Protein AF-A0A061I366-F1 (afdb_monomer_lite)

Secondary structure (DSSP, 8-state):
-------S-HHHHHHHHT--S---HHHHHHHHHHHHHHHHHHHHHT-HHHHHHHHHHT-TTSPP---PPPP----

InterPro domains:
  IPR003619 MAD homology 1, Dwarfin-type [PF03165] (31-70)
  IPR013019 MAD homology, MH1 [PS51075] (10-75)
  IPR013790 SMAD/Dwarfins [PTHR13703] (2-70)
  IPR036578 SMAD MH1 domain superfamily [G3DSA:3.90.520.10] (9-74)
  IPR036578 SMAD MH1 domain superfamily [SSF56366] (10-70)

Sequence (75 aa):
MSSILPFTPPIVKRLLGWKKGEQNGQEEKWCEKAVKSLVKKLKKTGQLDELEKAITTQNVNTKCITIPRTPAACG

pLDDT: mean 79.54, std 14.22, range [45.34, 91.0]

Organism: Cricetulus griseus (NCBI:txid10029)

Radius of gyration: 14.91 Å; chains: 1; bounding box: 31×44×43 Å

Foldseek 3Di:
DDPPDPPPDVLLVVVLVLDDDDDDPVVSVVSSVVSVVLCVQCVVVVCSVLVSCCSVVVDPPGDDRDGDDDPPPPD

Structure (mmCIF, N/CA/C/O backbone):
data_AF-A0A061I366-F1
#
_entry.id   AF-A0A061I366-F1
#
loop_
_atom_site.group_PDB
_atom_site.id
_atom_site.type_symbol
_atom_site.label_atom_id
_atom_site.label_alt_id
_atom_site.label_comp_id
_atom_site.label_asym_id
_atom_site.label_entity_id
_atom_site.label_seq_id
_atom_site.pdbx_PDB_ins_code
_atom_site.Cartn_x
_atom_site.Cartn_y
_atom_site.Cartn_z
_atom_site.occupancy
_atom_site.B_iso_or_equiv
_atom_site.auth_seq_id
_atom_site.auth_comp_id
_atom_site.auth_asym_id
_atom_site.auth_atom_id
_atom_site.pdbx_PDB_model_num
ATOM 1 N N . MET A 1 1 ? 7.390 28.563 12.616 1.00 45.34 1 MET A N 1
ATOM 2 C CA . MET A 1 1 ? 6.197 28.600 11.746 1.00 45.34 1 MET A CA 1
ATOM 3 C C . MET A 1 1 ? 6.385 27.579 10.633 1.00 45.34 1 MET A C 1
ATOM 5 O O . MET A 1 1 ? 7.445 27.567 10.025 1.00 45.34 1 MET A O 1
ATOM 9 N N . SER A 1 2 ? 5.376 26.725 10.441 1.00 47.16 2 SER A N 1
ATOM 10 C CA . SER A 1 2 ? 5.182 25.784 9.323 1.00 47.16 2 SER A CA 1
ATOM 11 C C . SER A 1 2 ? 6.153 24.602 9.203 1.00 47.16 2 SER A C 1
ATOM 13 O O . SER A 1 2 ? 6.974 24.527 8.293 1.00 47.16 2 SER A O 1
ATOM 15 N N . SER A 1 3 ? 5.973 23.612 10.081 1.00 47.00 3 SER A N 1
ATOM 16 C CA . SER A 1 3 ? 6.405 22.231 9.849 1.00 47.00 3 SER A CA 1
ATOM 17 C C . SER A 1 3 ? 5.675 21.684 8.618 1.00 47.00 3 SER A C 1
ATOM 19 O O . SER A 1 3 ? 4.504 21.315 8.692 1.00 47.00 3 SER A O 1
ATOM 21 N N . ILE A 1 4 ? 6.344 21.683 7.466 1.00 57.12 4 ILE A N 1
ATOM 22 C CA . ILE A 1 4 ? 5.827 21.087 6.233 1.00 57.12 4 ILE A CA 1
ATOM 23 C C . ILE A 1 4 ? 5.768 19.575 6.466 1.00 57.12 4 ILE A C 1
ATOM 25 O O . ILE A 1 4 ? 6.782 18.881 6.426 1.00 57.12 4 ILE A O 1
ATOM 29 N N . LEU A 1 5 ? 4.574 19.072 6.777 1.00 59.38 5 LEU A N 1
ATOM 30 C CA . LEU A 1 5 ? 4.301 17.642 6.863 1.00 59.38 5 LEU A CA 1
ATOM 31 C C . LEU A 1 5 ? 4.718 16.982 5.536 1.00 59.38 5 LEU A C 1
ATOM 33 O O . LEU A 1 5 ? 4.361 17.501 4.473 1.00 59.38 5 LEU A O 1
ATOM 37 N N . PRO A 1 6 ? 5.449 15.853 5.552 1.00 51.81 6 PRO A N 1
ATOM 38 C CA . PRO A 1 6 ? 5.854 15.189 4.324 1.00 51.81 6 PRO A CA 1
ATOM 39 C C . PRO A 1 6 ? 4.600 14.697 3.594 1.00 51.81 6 PRO A C 1
ATOM 41 O O . PRO A 1 6 ? 3.939 13.750 4.006 1.00 51.81 6 PRO A O 1
ATOM 44 N N . PHE A 1 7 ? 4.262 15.366 2.492 1.00 49.56 7 PHE A N 1
ATOM 45 C CA . PHE A 1 7 ? 3.063 15.126 1.681 1.00 49.56 7 PHE A CA 1
ATOM 46 C C . PHE A 1 7 ? 3.153 13.849 0.820 1.00 49.56 7 PHE A C 1
ATOM 48 O O . PHE A 1 7 ? 2.415 13.671 -0.154 1.00 49.56 7 PHE A O 1
ATOM 55 N N . THR A 1 8 ? 4.058 12.933 1.166 1.00 54.28 8 THR A N 1
ATOM 56 C CA . THR A 1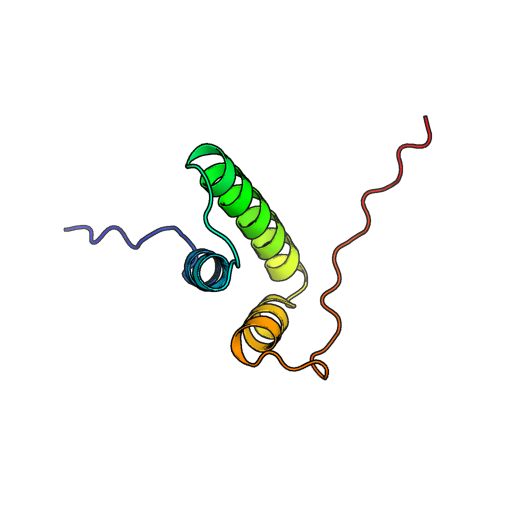 8 ? 4.033 11.554 0.693 1.00 54.28 8 THR A CA 1
ATOM 57 C C . THR A 1 8 ? 3.283 10.729 1.735 1.00 54.28 8 THR A C 1
ATOM 59 O O . THR A 1 8 ? 3.719 10.649 2.882 1.00 54.28 8 THR A O 1
ATOM 62 N N . PRO A 1 9 ? 2.136 10.112 1.384 1.00 60.25 9 PRO A N 1
ATOM 63 C CA . PRO A 1 9 ? 1.447 9.213 2.296 1.00 60.25 9 PRO A CA 1
ATOM 64 C C . PRO A 1 9 ? 2.466 8.197 2.834 1.00 60.25 9 PRO A C 1
ATOM 66 O O . PRO A 1 9 ? 3.108 7.543 2.006 1.00 60.25 9 PRO A O 1
ATOM 69 N N . PRO A 1 10 ? 2.642 8.054 4.162 1.00 72.81 10 PRO A N 1
ATOM 70 C CA . PRO A 1 10 ? 3.710 7.237 4.754 1.00 72.81 10 PRO A CA 1
ATOM 71 C C . PRO A 1 10 ? 3.721 5.802 4.212 1.00 72.81 10 PRO A C 1
ATOM 73 O O . PRO A 1 10 ? 4.770 5.176 4.084 1.00 72.81 10 PRO A O 1
ATOM 76 N N . ILE A 1 11 ? 2.556 5.321 3.785 1.00 82.31 11 ILE A N 1
ATOM 77 C CA . ILE A 1 11 ? 2.375 4.032 3.133 1.00 82.31 11 ILE A CA 1
ATOM 78 C C . ILE A 1 11 ? 3.123 3.873 1.801 1.00 82.31 11 ILE A C 1
ATOM 80 O O . ILE A 1 11 ? 3.638 2.796 1.543 1.00 82.31 11 ILE A O 1
ATOM 84 N N . VAL A 1 12 ? 3.252 4.913 0.964 1.00 83.62 12 VAL A N 1
ATOM 85 C CA . VAL A 1 12 ? 3.980 4.812 -0.320 1.00 83.62 12 VAL A CA 1
ATOM 86 C C . VAL A 1 12 ? 5.461 4.563 -0.050 1.00 83.62 12 VAL A C 1
ATOM 88 O O . VAL A 1 12 ? 6.049 3.667 -0.646 1.00 83.62 12 VAL A O 1
ATOM 91 N N . LYS A 1 13 ? 6.041 5.297 0.909 1.00 83.69 13 LYS A N 1
ATOM 92 C CA . LYS A 1 13 ? 7.433 5.111 1.334 1.00 83.69 13 LYS A CA 1
ATOM 93 C C . LYS A 1 13 ? 7.646 3.738 1.981 1.00 83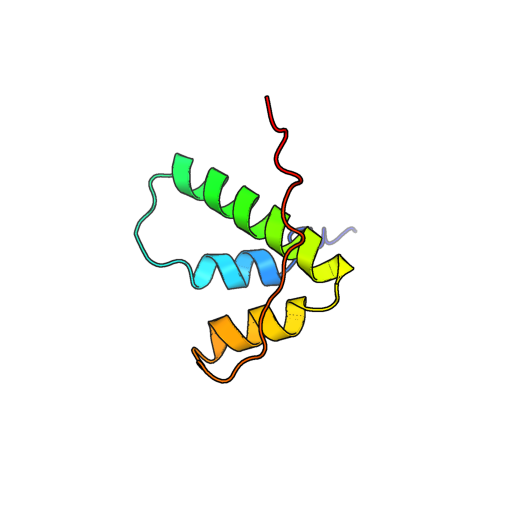.69 13 LYS A C 1
ATOM 95 O O . LYS A 1 13 ? 8.637 3.083 1.684 1.00 83.69 13 LYS A O 1
ATOM 100 N N . ARG A 1 14 ? 6.702 3.277 2.814 1.00 85.81 14 ARG A N 1
ATOM 101 C CA . ARG A 1 14 ? 6.747 1.930 3.411 1.00 85.81 14 ARG A CA 1
ATOM 102 C C . ARG A 1 14 ? 6.691 0.837 2.344 1.00 85.81 14 ARG A C 1
ATOM 104 O O . ARG A 1 14 ? 7.539 -0.042 2.367 1.00 85.81 14 ARG A O 1
ATOM 111 N N . LEU A 1 15 ? 5.760 0.913 1.392 1.00 87.31 15 LEU A N 1
ATOM 112 C CA . LEU A 1 15 ? 5.633 -0.060 0.298 1.00 87.31 15 LEU A CA 1
ATOM 113 C C . LEU A 1 15 ? 6.872 -0.084 -0.607 1.00 87.31 15 LEU A C 1
ATOM 115 O O . LEU A 1 15 ? 7.313 -1.161 -0.994 1.00 87.31 15 LEU A O 1
ATOM 119 N N . LEU A 1 16 ? 7.469 1.076 -0.900 1.00 86.38 16 LEU A N 1
ATOM 120 C CA . LEU A 1 16 ? 8.733 1.146 -1.642 1.00 86.38 16 LEU A CA 1
ATOM 121 C C . LEU A 1 16 ? 9.903 0.517 -0.873 1.00 86.38 16 LEU A C 1
ATOM 123 O O . LEU A 1 16 ? 10.777 -0.067 -1.501 1.00 86.38 16 LEU A O 1
ATOM 127 N N . GLY A 1 17 ? 9.900 0.564 0.463 1.00 85.38 17 GLY A N 1
ATOM 128 C CA . GLY A 1 17 ? 10.888 -0.138 1.292 1.00 85.38 17 GLY A CA 1
ATOM 129 C C . GLY A 1 17 ? 10.805 -1.669 1.208 1.00 85.38 17 GLY A C 1
ATOM 130 O O . GLY A 1 17 ? 11.796 -2.343 1.458 1.00 85.38 17 GLY A O 1
ATOM 131 N N . TRP A 1 18 ? 9.653 -2.220 0.810 1.00 87.75 18 TRP A N 1
ATOM 132 C CA . TRP A 1 18 ? 9.467 -3.658 0.562 1.00 87.75 18 TRP A CA 1
ATOM 133 C C . TRP A 1 18 ? 9.789 -4.080 -0.876 1.00 87.75 18 TRP A C 1
ATOM 135 O O . TRP A 1 18 ? 9.717 -5.264 -1.211 1.00 87.75 18 TRP A O 1
ATOM 145 N N . LYS A 1 19 ? 10.127 -3.128 -1.749 1.00 84.56 19 LYS A N 1
ATOM 146 C CA . LYS A 1 19 ? 10.511 -3.404 -3.131 1.00 84.56 19 LYS A CA 1
ATOM 147 C C . LYS A 1 19 ? 11.770 -4.275 -3.152 1.00 84.56 19 LYS A C 1
ATOM 149 O O . LYS A 1 19 ? 12.789 -3.914 -2.574 1.00 84.56 19 LYS A O 1
ATOM 154 N N . LYS A 1 20 ? 11.725 -5.397 -3.872 1.00 80.88 20 LYS A N 1
ATOM 155 C CA . LYS A 1 20 ? 12.888 -6.274 -4.068 1.00 80.88 20 LYS A CA 1
ATOM 156 C C . LYS A 1 20 ? 13.689 -5.828 -5.299 1.00 80.88 20 LYS A C 1
ATOM 158 O O . LYS A 1 20 ? 13.097 -5.587 -6.347 1.00 80.88 20 LYS A O 1
ATOM 163 N N . GLY A 1 21 ? 15.014 -5.749 -5.172 1.00 75.25 21 GLY A N 1
ATOM 164 C CA . GLY A 1 21 ? 15.947 -5.456 -6.270 1.00 75.25 21 GLY A CA 1
ATOM 165 C C . GLY A 1 21 ? 16.549 -4.048 -6.232 1.00 75.25 21 GLY A C 1
ATOM 166 O O . GLY A 1 21 ? 15.893 -3.083 -5.826 1.00 75.25 21 GLY A O 1
ATOM 167 N N . GLU A 1 22 ? 17.800 -3.945 -6.670 1.00 63.62 22 GLU A N 1
ATOM 168 C CA . GLU A 1 22 ? 18.521 -2.683 -6.837 1.00 63.62 22 GLU A CA 1
ATOM 169 C C . GLU A 1 22 ? 18.004 -1.991 -8.102 1.00 63.62 22 GLU A C 1
ATOM 171 O O . GLU A 1 22 ? 17.932 -2.605 -9.165 1.00 63.62 22 GLU A O 1
ATOM 176 N N . GLN A 1 23 ? 17.542 -0.749 -7.972 1.00 63.41 23 GLN A N 1
ATOM 177 C CA . GLN A 1 23 ? 16.986 -0.006 -9.096 1.00 63.41 23 GLN A CA 1
ATOM 178 C C . GLN A 1 23 ? 17.891 1.149 -9.465 1.00 63.41 23 GLN A C 1
ATOM 180 O O . GLN A 1 23 ? 18.192 2.004 -8.640 1.00 63.41 23 GLN A O 1
ATOM 185 N N . ASN A 1 24 ? 18.254 1.204 -10.744 1.00 69.12 24 ASN A N 1
ATOM 186 C CA . ASN A 1 24 ? 18.828 2.398 -11.343 1.00 69.12 24 ASN A CA 1
ATOM 187 C C . ASN A 1 24 ? 17.844 3.567 -11.149 1.00 69.12 24 ASN A C 1
ATOM 189 O O . ASN A 1 24 ? 16.633 3.379 -11.280 1.00 69.12 24 ASN A O 1
ATOM 193 N N . GLY A 1 25 ? 18.332 4.782 -10.880 1.00 71.62 25 GLY A N 1
ATOM 194 C CA . GLY A 1 25 ? 17.491 5.909 -10.430 1.00 71.62 25 GLY A CA 1
ATOM 195 C C . GLY A 1 25 ? 16.307 6.302 -11.339 1.00 71.62 25 GLY A C 1
ATOM 196 O O . GLY A 1 25 ? 15.378 6.983 -10.904 1.00 71.62 25 GLY A O 1
ATOM 197 N N . GLN A 1 26 ? 16.285 5.867 -12.604 1.00 75.12 26 GLN A N 1
ATOM 198 C CA . GLN A 1 26 ? 15.128 6.028 -13.495 1.00 75.12 26 GLN A CA 1
ATOM 199 C C . GLN A 1 26 ? 13.967 5.083 -13.136 1.00 75.12 26 GLN A C 1
ATOM 201 O O . GLN A 1 26 ? 12.798 5.472 -13.204 1.00 75.12 26 GLN A O 1
ATOM 206 N N . GLU A 1 27 ? 14.281 3.858 -12.724 1.00 79.81 27 GLU A N 1
ATOM 207 C CA . GLU A 1 27 ? 13.304 2.831 -12.374 1.00 79.81 27 GLU A CA 1
ATOM 208 C C . GLU A 1 27 ? 12.662 3.118 -11.013 1.00 79.81 27 GLU A C 1
ATOM 210 O O . GLU A 1 27 ? 11.463 2.903 -10.845 1.00 79.81 27 GLU A O 1
ATOM 215 N N . GLU A 1 28 ? 13.403 3.738 -10.089 1.00 82.81 28 GLU A N 1
ATOM 216 C CA . GLU A 1 28 ? 12.865 4.204 -8.805 1.00 82.81 28 GLU A CA 1
ATOM 217 C C . GLU A 1 28 ? 11.726 5.217 -8.995 1.00 82.81 28 GLU A C 1
ATOM 219 O O . GLU A 1 28 ? 10.658 5.090 -8.390 1.00 82.81 28 GLU A O 1
ATOM 224 N N . LYS A 1 29 ? 11.901 6.188 -9.905 1.00 85.50 29 LYS A N 1
ATOM 225 C CA . LYS A 1 29 ? 10.858 7.175 -10.240 1.00 85.50 29 LYS A CA 1
ATOM 226 C C . LYS A 1 29 ? 9.624 6.519 -10.851 1.00 85.50 29 LYS A C 1
ATOM 228 O O . LYS A 1 29 ? 8.498 6.972 -10.620 1.00 85.50 29 LYS A O 1
ATOM 233 N N . TRP A 1 30 ? 9.820 5.479 -11.658 1.00 86.62 30 TRP A N 1
ATOM 234 C CA . TRP A 1 30 ? 8.712 4.740 -12.253 1.00 86.62 30 TRP A CA 1
ATOM 235 C C . TRP A 1 30 ? 7.981 3.894 -11.203 1.00 86.62 30 TRP A C 1
ATOM 237 O O . TRP A 1 30 ? 6.749 3.904 -11.151 1.00 86.62 30 TRP A O 1
ATOM 247 N N . CYS A 1 31 ? 8.722 3.274 -10.286 1.00 89.00 31 CYS A N 1
ATOM 248 C CA . CYS A 1 31 ? 8.174 2.509 -9.172 1.00 89.00 31 CYS A CA 1
ATOM 249 C C . CYS A 1 31 ? 7.381 3.378 -8.202 1.00 89.00 31 CYS A C 1
ATOM 251 O O . CYS A 1 31 ? 6.268 3.009 -7.829 1.00 89.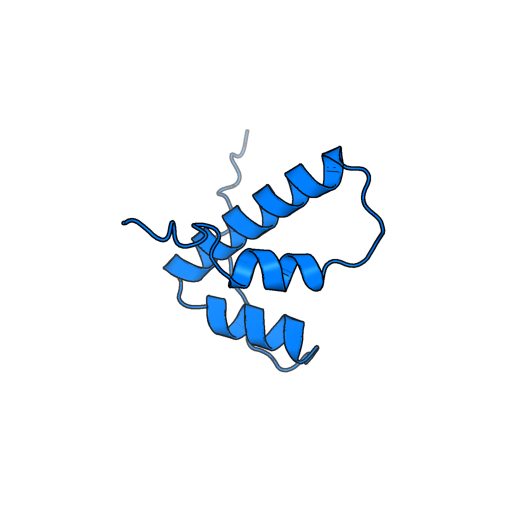00 31 CYS A O 1
ATOM 253 N N . GLU A 1 32 ? 7.877 4.567 -7.852 1.00 87.75 32 GLU A N 1
ATOM 254 C CA . GLU A 1 32 ? 7.123 5.499 -7.013 1.00 87.75 32 GLU A CA 1
ATOM 255 C C . GLU A 1 32 ? 5.794 5.890 -7.673 1.00 87.75 32 GLU A C 1
ATOM 257 O O . GLU A 1 32 ? 4.744 5.872 -7.023 1.00 87.75 32 GLU A O 1
ATOM 262 N N . LYS A 1 33 ? 5.798 6.177 -8.982 1.00 88.94 33 LYS A N 1
ATOM 263 C CA . LYS A 1 33 ? 4.565 6.470 -9.730 1.00 88.94 33 LYS A CA 1
ATOM 264 C C . LYS A 1 33 ? 3.595 5.287 -9.728 1.00 88.94 33 LYS A C 1
ATOM 266 O O . LYS A 1 33 ? 2.398 5.498 -9.510 1.00 88.94 33 LYS A O 1
ATOM 271 N N . ALA A 1 34 ? 4.089 4.067 -9.934 1.00 89.75 34 ALA A N 1
ATOM 272 C CA . ALA A 1 34 ? 3.275 2.855 -9.928 1.00 89.75 34 ALA A CA 1
ATOM 273 C C . ALA A 1 34 ? 2.620 2.621 -8.556 1.00 89.75 34 ALA A C 1
ATOM 275 O O . ALA A 1 34 ? 1.394 2.503 -8.467 1.00 89.75 34 ALA A O 1
ATOM 276 N N . VAL A 1 35 ? 3.408 2.668 -7.476 1.00 91.00 35 VAL A N 1
ATOM 277 C CA . VAL A 1 35 ? 2.914 2.508 -6.099 1.00 91.00 35 VAL A CA 1
ATOM 278 C C . VAL A 1 35 ? 1.929 3.622 -5.742 1.00 91.00 35 VAL A C 1
ATOM 280 O O . VAL A 1 35 ? 0.864 3.352 -5.190 1.00 91.00 35 VAL A O 1
ATOM 283 N N . LYS A 1 36 ? 2.215 4.877 -6.105 1.00 89.81 36 LYS A N 1
ATOM 284 C CA . LYS A 1 36 ? 1.321 6.016 -5.840 1.00 89.81 36 LYS A CA 1
ATOM 285 C C . LYS A 1 36 ? -0.026 5.870 -6.550 1.00 89.81 36 LYS A C 1
ATOM 287 O O . LYS A 1 36 ? -1.063 6.167 -5.953 1.00 89.81 36 LYS A O 1
ATOM 292 N N . SER A 1 37 ? -0.029 5.400 -7.798 1.00 90.50 37 SER A N 1
ATOM 293 C CA . SER A 1 37 ? -1.256 5.113 -8.554 1.00 90.50 37 SER A CA 1
ATOM 294 C C . SER A 1 37 ? -2.069 3.992 -7.901 1.00 90.50 37 SER A C 1
ATOM 296 O O . SER A 1 37 ? -3.279 4.139 -7.707 1.00 90.50 37 SER A O 1
ATOM 298 N N . LEU A 1 38 ? -1.398 2.913 -7.484 1.00 90.94 38 LEU A N 1
ATOM 299 C CA . LEU A 1 38 ? -2.025 1.794 -6.786 1.00 90.94 38 LEU A CA 1
ATOM 300 C C . LEU A 1 38 ? -2.647 2.240 -5.455 1.00 90.94 38 LEU A C 1
ATOM 302 O O . LEU A 1 38 ? -3.844 2.058 -5.254 1.00 90.94 38 LEU A O 1
ATOM 306 N N . VAL A 1 39 ? -1.886 2.922 -4.592 1.00 90.31 39 VAL A N 1
ATOM 307 C CA . VAL A 1 39 ? -2.376 3.462 -3.310 1.00 90.31 39 VAL A CA 1
ATOM 308 C C . VAL A 1 39 ? -3.570 4.389 -3.527 1.00 90.31 39 VAL A C 1
ATOM 310 O O . VAL A 1 39 ? -4.552 4.312 -2.793 1.00 90.31 39 VAL A O 1
ATOM 313 N N . LYS A 1 40 ? -3.534 5.246 -4.555 1.00 89.75 40 LYS A N 1
ATOM 314 C CA . LYS A 1 40 ? -4.656 6.137 -4.879 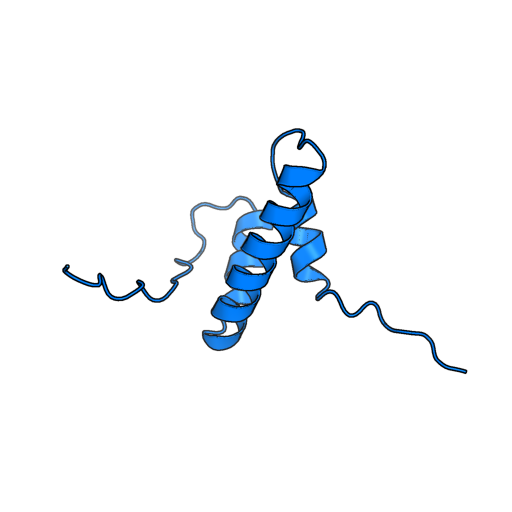1.00 89.75 40 LYS A CA 1
ATOM 315 C C . LYS A 1 40 ? -5.917 5.363 -5.276 1.00 89.75 40 LYS A C 1
ATOM 317 O O . LYS A 1 40 ? -7.010 5.804 -4.932 1.00 89.75 40 LYS A O 1
ATOM 322 N N . LYS A 1 41 ? -5.789 4.235 -5.981 1.00 89.81 41 LYS A N 1
ATOM 323 C CA . LYS A 1 41 ? -6.921 3.361 -6.334 1.00 89.81 41 LYS A CA 1
ATOM 324 C C . LYS A 1 41 ? -7.450 2.607 -5.113 1.00 89.81 41 LYS A C 1
ATOM 326 O O . LYS A 1 41 ? -8.651 2.642 -4.874 1.00 89.81 41 LYS A O 1
ATOM 331 N N . LEU A 1 42 ? -6.572 2.020 -4.303 1.00 90.50 42 LEU A N 1
ATOM 332 C CA . LEU A 1 42 ? -6.966 1.247 -3.120 1.00 90.50 42 LEU A CA 1
ATOM 333 C C . LEU A 1 42 ? -7.551 2.110 -2.002 1.00 90.50 42 LEU A C 1
ATOM 335 O O . LEU A 1 42 ? -8.432 1.662 -1.279 1.00 90.50 42 LEU A O 1
ATOM 339 N N . LYS A 1 43 ? -7.137 3.379 -1.899 1.00 88.06 43 LYS A N 1
ATOM 340 C CA . LYS A 1 43 ? -7.798 4.360 -1.026 1.00 88.06 43 LYS A CA 1
ATOM 341 C C . LYS A 1 43 ? -9.262 4.587 -1.390 1.00 88.06 43 LYS A C 1
ATOM 343 O O . LYS A 1 43 ? -10.055 4.858 -0.500 1.00 88.06 43 LYS A O 1
ATOM 348 N N . LYS A 1 44 ? -9.625 4.488 -2.674 1.00 87.88 44 LYS A N 1
ATOM 349 C CA . LYS A 1 44 ? -11.022 4.633 -3.110 1.00 87.88 44 LYS A CA 1
ATOM 350 C C . LYS A 1 44 ? -11.862 3.401 -2.783 1.00 87.88 44 LYS A C 1
ATOM 352 O O . LYS A 1 44 ? -13.046 3.552 -2.521 1.00 87.88 44 LYS A O 1
ATOM 357 N N . THR A 1 45 ? -11.267 2.209 -2.819 1.00 87.88 45 THR A N 1
ATOM 358 C CA . THR A 1 45 ? -11.958 0.947 -2.504 1.00 87.88 45 THR A CA 1
ATOM 359 C C . THR A 1 45 ? -11.876 0.561 -1.026 1.00 87.88 45 THR A C 1
ATOM 361 O O . THR A 1 45 ? -12.548 -0.376 -0.614 1.00 87.88 45 THR A O 1
ATOM 364 N N . GLY A 1 46 ? -11.060 1.255 -0.225 1.00 89.44 46 GLY A N 1
ATOM 365 C CA . GLY A 1 46 ? -10.845 0.935 1.190 1.00 89.44 46 GLY A CA 1
ATOM 366 C C . GLY A 1 46 ? -9.984 -0.312 1.430 1.00 89.44 46 GLY A C 1
ATOM 367 O O . GLY A 1 46 ? -9.976 -0.846 2.529 1.00 89.44 46 GLY A O 1
ATOM 368 N N . GLN A 1 47 ? -9.248 -0.791 0.422 1.00 90.19 47 GLN A N 1
ATOM 369 C CA . GLN A 1 47 ? -8.419 -2.010 0.501 1.00 90.19 47 GLN A CA 1
ATOM 370 C C . GLN A 1 47 ? -6.944 -1.722 0.819 1.00 90.19 47 GLN A C 1
ATOM 372 O O . GLN A 1 47 ? -6.077 -2.580 0.656 1.00 90.19 47 GLN A O 1
ATOM 377 N N . LEU A 1 48 ? -6.634 -0.490 1.219 1.00 89.69 48 LEU A N 1
ATOM 378 C CA . LEU A 1 48 ? -5.264 -0.059 1.461 1.00 89.69 48 LEU A CA 1
ATOM 379 C C . LEU A 1 48 ? -4.634 -0.774 2.666 1.00 89.69 48 LEU A C 1
ATOM 381 O O . LEU A 1 48 ? -3.489 -1.209 2.575 1.00 89.69 48 LEU A O 1
ATOM 385 N N . ASP A 1 49 ? -5.384 -0.916 3.758 1.00 89.44 49 ASP A N 1
ATOM 386 C CA . ASP A 1 49 ? -4.936 -1.595 4.977 1.00 89.44 49 ASP A CA 1
ATOM 387 C C . ASP A 1 49 ? -4.607 -3.069 4.723 1.00 89.44 49 ASP A C 1
ATOM 389 O O . ASP A 1 49 ? -3.599 -3.580 5.207 1.00 89.44 49 ASP A O 1
ATOM 393 N N . GLU A 1 50 ? -5.410 -3.743 3.894 1.00 90.38 50 GLU A N 1
ATOM 394 C CA . GLU A 1 50 ? -5.164 -5.136 3.519 1.00 90.38 50 GLU A CA 1
ATOM 395 C C . GLU A 1 50 ? -3.898 -5.276 2.659 1.00 90.38 50 GLU A C 1
ATOM 397 O O . GLU A 1 50 ? -3.123 -6.204 2.871 1.00 90.38 50 GLU A O 1
ATOM 402 N N . LEU A 1 51 ? -3.625 -4.327 1.747 1.00 90.12 51 LEU A N 1
ATOM 403 C CA . LEU A 1 51 ? -2.349 -4.286 1.021 1.00 90.12 51 LEU A CA 1
ATOM 404 C C . LEU A 1 51 ? -1.168 -4.101 1.977 1.00 90.12 51 LEU A C 1
ATOM 406 O O . LEU A 1 51 ? -0.169 -4.808 1.850 1.00 90.12 51 LEU A O 1
ATOM 410 N N . GLU A 1 52 ? -1.259 -3.168 2.928 1.00 88.94 52 GLU A N 1
ATOM 411 C CA . GLU A 1 52 ? -0.183 -2.957 3.899 1.00 88.94 52 GLU A CA 1
ATOM 412 C C . GLU A 1 52 ? 0.075 -4.226 4.717 1.00 88.94 52 GLU A C 1
ATOM 414 O O . GLU A 1 52 ? 1.224 -4.655 4.863 1.00 88.94 52 GLU A O 1
ATOM 419 N N . LYS A 1 53 ? -0.994 -4.860 5.201 1.00 89.44 53 LYS A N 1
ATOM 420 C CA . LYS A 1 53 ? -0.922 -6.111 5.948 1.00 89.44 53 LYS A CA 1
ATOM 421 C C . LYS A 1 53 ? -0.318 -7.232 5.106 1.00 89.44 53 LYS A C 1
ATOM 423 O O . LYS A 1 53 ? 0.584 -7.909 5.586 1.00 89.44 53 LYS A O 1
ATOM 428 N N . ALA A 1 54 ? -0.752 -7.414 3.861 1.00 90.94 54 ALA A N 1
ATOM 429 C CA . ALA A 1 54 ? -0.257 -8.470 2.976 1.00 90.94 54 ALA A CA 1
ATOM 430 C C . ALA A 1 54 ? 1.252 -8.372 2.740 1.00 90.94 54 ALA A C 1
ATOM 432 O O . ALA A 1 54 ? 1.965 -9.368 2.848 1.00 90.94 54 ALA A O 1
ATOM 433 N N . ILE A 1 55 ? 1.746 -7.161 2.482 1.00 89.50 55 ILE A N 1
ATOM 434 C CA . ILE A 1 55 ? 3.166 -6.928 2.218 1.00 89.50 55 ILE A CA 1
ATOM 435 C C . ILE A 1 55 ? 4.004 -7.063 3.496 1.00 89.50 55 ILE A C 1
ATOM 437 O O . ILE A 1 55 ? 5.048 -7.707 3.471 1.00 89.50 55 ILE A O 1
ATOM 441 N N . THR A 1 56 ? 3.546 -6.498 4.618 1.00 87.88 56 THR A N 1
ATOM 442 C CA . THR A 1 56 ? 4.307 -6.518 5.882 1.00 87.88 56 THR A CA 1
ATOM 443 C C . THR A 1 56 ? 4.330 -7.883 6.558 1.00 87.88 56 THR A C 1
ATOM 445 O O . THR A 1 56 ? 5.348 -8.265 7.126 1.00 87.88 56 THR A O 1
ATOM 448 N N . THR A 1 57 ? 3.222 -8.624 6.499 1.00 89.56 57 THR A N 1
ATOM 449 C CA . THR A 1 57 ? 3.111 -9.960 7.107 1.00 89.56 57 THR A CA 1
ATOM 450 C C . THR A 1 57 ? 3.561 -11.078 6.174 1.00 89.56 57 THR A C 1
ATOM 452 O O . THR A 1 57 ? 3.699 -12.209 6.630 1.00 89.56 57 THR A O 1
ATOM 455 N N . GLN A 1 58 ? 3.756 -10.782 4.881 1.00 85.19 58 GLN A N 1
ATOM 456 C CA . GLN A 1 58 ? 4.089 -11.757 3.835 1.00 85.19 58 GLN A CA 1
ATOM 457 C C . GLN A 1 58 ? 3.157 -12.984 3.856 1.00 85.19 58 GLN A C 1
ATOM 459 O O . GLN A 1 58 ? 3.561 -14.108 3.564 1.00 85.19 58 GLN A O 1
ATOM 464 N N . ASN A 1 59 ? 1.893 -12.766 4.234 1.00 85.94 59 ASN A N 1
ATOM 465 C CA . ASN A 1 59 ? 0.930 -13.829 4.478 1.00 85.94 59 ASN A CA 1
ATOM 466 C C . ASN A 1 59 ? 0.038 -14.055 3.251 1.00 85.94 59 ASN A C 1
ATOM 468 O O . ASN A 1 59 ? -0.689 -13.162 2.808 1.00 85.94 59 ASN A O 1
ATOM 472 N N . VAL A 1 60 ? 0.052 -15.289 2.747 1.00 87.62 60 VAL A N 1
ATOM 473 C CA . VAL A 1 60 ? -0.749 -15.733 1.596 1.00 87.62 60 VAL A CA 1
ATOM 474 C C . VAL A 1 60 ? -2.254 -15.807 1.881 1.00 87.62 60 VAL A C 1
ATOM 476 O O . VAL A 1 60 ? -3.045 -15.837 0.949 1.00 87.62 60 VAL A O 1
ATOM 479 N N . ASN A 1 61 ? -2.662 -15.795 3.154 1.00 90.19 61 ASN A N 1
ATOM 480 C CA . ASN A 1 61 ? -4.066 -15.836 3.581 1.00 90.19 61 ASN A CA 1
ATOM 481 C C . ASN A 1 61 ? -4.719 -14.442 3.659 1.00 90.19 61 ASN A C 1
ATOM 483 O O . ASN 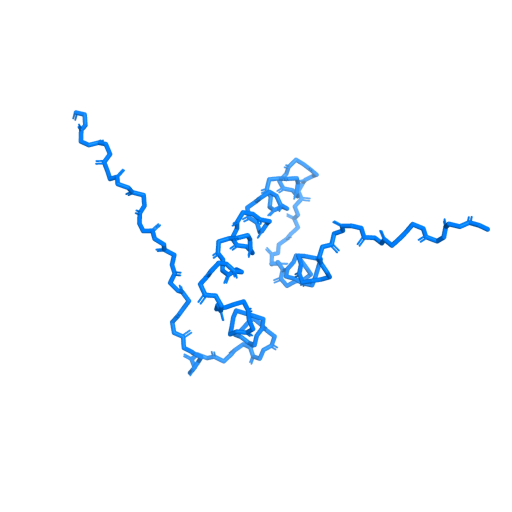A 1 61 ? -5.810 -14.297 4.211 1.00 90.19 61 ASN A O 1
ATOM 487 N N . THR A 1 62 ? -4.048 -13.391 3.179 1.00 90.69 62 THR A N 1
ATOM 488 C CA . THR A 1 62 ? -4.643 -12.049 3.111 1.00 90.69 62 THR A CA 1
ATOM 489 C C . THR A 1 62 ? -5.735 -11.975 2.045 1.00 90.69 62 THR A C 1
ATOM 491 O O . THR A 1 62 ? -5.739 -12.738 1.077 1.00 90.69 62 THR A O 1
ATOM 494 N N . LYS A 1 63 ? -6.714 -11.078 2.230 1.00 90.25 63 LYS A N 1
ATOM 495 C CA . LYS A 1 63 ? -7.817 -10.947 1.267 1.00 90.25 63 LYS A CA 1
ATOM 496 C C . LYS A 1 63 ? -7.308 -10.414 -0.071 1.00 90.25 63 LYS A C 1
ATOM 498 O O . LYS A 1 63 ? -6.333 -9.667 -0.139 1.00 90.25 63 LYS A O 1
ATOM 503 N N . CYS A 1 64 ? -8.022 -10.749 -1.143 1.00 90.62 64 CYS A N 1
ATOM 504 C CA . CYS A 1 64 ? -7.693 -10.266 -2.477 1.00 90.62 64 CYS A CA 1
ATOM 505 C C . CYS A 1 64 ? -7.761 -8.733 -2.555 1.00 90.62 64 CYS A C 1
ATOM 507 O O . CYS A 1 64 ? -8.769 -8.111 -2.211 1.00 90.62 64 CYS A O 1
ATOM 509 N N . ILE A 1 65 ? -6.693 -8.136 -3.078 1.00 90.94 65 ILE A N 1
ATOM 510 C CA . ILE A 1 65 ? -6.585 -6.700 -3.332 1.00 90.94 65 ILE A CA 1
ATOM 511 C C . ILE A 1 65 ? -6.98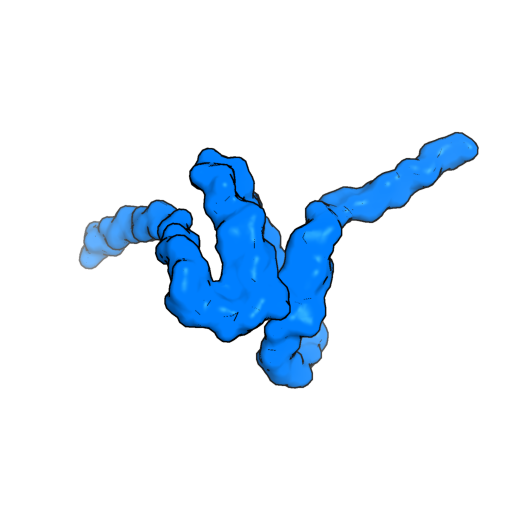8 -6.465 -4.785 1.00 90.94 65 ILE A C 1
ATOM 513 O O . ILE A 1 65 ? -6.248 -6.779 -5.716 1.00 90.94 65 ILE A O 1
ATOM 517 N N . THR A 1 66 ? -8.195 -5.950 -4.986 1.00 90.25 66 THR A N 1
ATOM 518 C CA . THR A 1 66 ? -8.790 -5.815 -6.317 1.00 90.25 66 THR A CA 1
ATOM 519 C C . THR A 1 66 ? -8.598 -4.412 -6.867 1.00 90.25 66 THR A C 1
ATOM 521 O O . THR A 1 66 ? -8.876 -3.420 -6.196 1.00 90.25 66 THR A O 1
ATOM 524 N N . ILE A 1 67 ? -8.183 -4.318 -8.126 1.00 88.38 67 ILE A N 1
ATOM 525 C CA . ILE A 1 67 ? -8.168 -3.067 -8.882 1.00 88.38 67 ILE A CA 1
ATOM 526 C C . ILE A 1 67 ? -9.135 -3.180 -10.062 1.00 88.38 67 ILE A C 1
ATOM 528 O O . ILE A 1 67 ? -9.192 -4.235 -10.695 1.00 88.38 67 ILE A O 1
ATOM 532 N N . PRO A 1 68 ? -9.900 -2.121 -10.382 1.00 82.50 68 PRO A N 1
ATOM 533 C CA . PRO A 1 68 ? -10.790 -2.148 -11.532 1.00 82.50 68 PRO A CA 1
ATOM 534 C C . PRO A 1 68 ? -9.972 -2.379 -12.802 1.00 82.50 68 PRO A C 1
ATOM 536 O O . PRO A 1 68 ? -8.998 -1.660 -13.061 1.00 82.50 68 PRO A O 1
ATOM 539 N N . ARG A 1 69 ? -10.372 -3.392 -13.577 1.00 82.69 69 ARG A N 1
ATOM 540 C CA . ARG A 1 69 ? -9.778 -3.702 -14.877 1.00 82.69 69 ARG A CA 1
ATOM 541 C C . ARG A 1 69 ? -9.981 -2.492 -15.784 1.00 82.69 69 ARG A C 1
ATOM 543 O O . ARG A 1 69 ? -11.092 -1.975 -15.886 1.00 82.69 69 ARG A O 1
ATOM 550 N N . THR A 1 70 ? -8.915 -2.011 -16.416 1.00 77.31 70 THR A N 1
ATOM 551 C CA . THR A 1 70 ? -9.057 -1.008 -17.475 1.00 77.31 70 THR A CA 1
ATOM 552 C C . THR A 1 70 ? -9.948 -1.602 -18.563 1.00 77.31 70 THR A C 1
ATOM 554 O O . THR A 1 70 ? -9.691 -2.747 -18.955 1.00 77.31 70 THR A O 1
ATOM 557 N N . PRO A 1 71 ? -10.993 -0.893 -19.030 1.00 63.91 71 PRO A N 1
ATOM 558 C CA . PRO A 1 71 ? -11.771 -1.381 -20.156 1.00 63.91 71 PRO A CA 1
ATOM 559 C C . PRO A 1 71 ? -10.789 -1.612 -21.299 1.00 63.91 71 PRO A C 1
ATOM 561 O O . PRO A 1 71 ? -9.986 -0.731 -21.616 1.00 63.91 71 PRO A O 1
ATOM 564 N N . ALA A 1 72 ? -10.776 -2.828 -21.841 1.00 57.34 72 ALA A N 1
ATOM 565 C CA . ALA A 1 72 ? -10.055 -3.074 -23.072 1.00 57.34 72 ALA A CA 1
ATOM 566 C C . ALA A 1 72 ? -10.695 -2.147 -24.105 1.00 57.34 72 ALA A C 1
ATOM 568 O O . ALA A 1 72 ? -11.873 -2.300 -24.422 1.00 57.34 72 ALA A O 1
ATOM 569 N N . ALA A 1 73 ? -9.954 -1.142 -24.565 1.00 53.91 73 ALA A N 1
ATOM 570 C CA . ALA A 1 73 ? -10.275 -0.525 -25.833 1.00 53.91 73 ALA A CA 1
ATOM 571 C C . ALA A 1 73 ? -10.032 -1.628 -26.864 1.00 53.91 73 ALA A C 1
ATOM 573 O O . ALA A 1 73 ? -8.890 -1.887 -27.235 1.00 53.91 73 ALA A O 1
ATOM 574 N N . CYS A 1 74 ? -11.084 -2.372 -27.204 1.00 45.84 74 CYS A N 1
ATOM 575 C CA . CYS A 1 74 ? -11.090 -3.169 -28.416 1.00 45.84 74 CYS A CA 1
ATOM 576 C C . CYS A 1 74 ? -10.908 -2.167 -29.560 1.00 45.84 74 CYS A C 1
ATOM 578 O O . CYS A 1 74 ? -11.811 -1.373 -29.822 1.00 45.84 74 CYS A O 1
ATOM 580 N N . GLY A 1 75 ? -9.696 -2.131 -30.111 1.00 49.44 75 GLY A N 1
ATOM 581 C CA . GLY A 1 75 ? -9.367 -1.469 -31.367 1.00 49.44 75 GLY A CA 1
ATOM 582 C C . GLY A 1 75 ? -9.420 -2.477 -32.497 1.00 49.44 75 GLY A C 1
ATOM 583 O O . GLY A 1 75 ? -9.082 -3.653 -32.225 1.00 49.44 75 GLY A O 1
#